Protein AF-A0A945EAZ8-F1 (afdb_monomer)

Solvent-accessible surface area (backbone atoms only — not comparable to full-atom values): 6320 Å² total; per-residue (Å²): 108,47,73,49,73,59,89,94,46,77,44,55,19,40,85,91,59,24,25,68,50,55,86,75,53,49,72,68,55,25,53,53,47,31,51,32,85,67,39,63,31,90,66,84,48,71,72,50,48,55,55,26,52,51,53,41,51,47,29,72,74,66,75,44,81,80,53,73,69,56,50,23,59,74,71,72,44,57,71,68,55,37,43,72,72,24,61,62,30,58,58,67,34,43,37,37,33,44,16,42,45,79,68,82,79,60,93,88,115

Nearest PDB structures (foldseek):
  2xsj-assembly1_F  TM=9.510E-01  e=6.134E-09  Desulfomicrobium norvegicum
  3or1-assembly1_F  TM=9.415E-01  e=7.460E-08  Megalodesulfovibrio gigas
  3or2-assembly1_F  TM=9.477E-01  e=1.131E-07  Megalodesulfovibrio gigas
  2v4j-assembly1_F  TM=9.530E-01  e=1.716E-07  Nitratidesulfovibrio vulgaris str. Hildenborough
  1ji8-assembly1_A  TM=8.981E-01  e=5.092E-06  Pyrobaculum aerophilum

Foldseek 3Di:
DDWDDDPNDIFDADPVQAGPDLVSDDLSQLCVLCVDPLNVNPDQ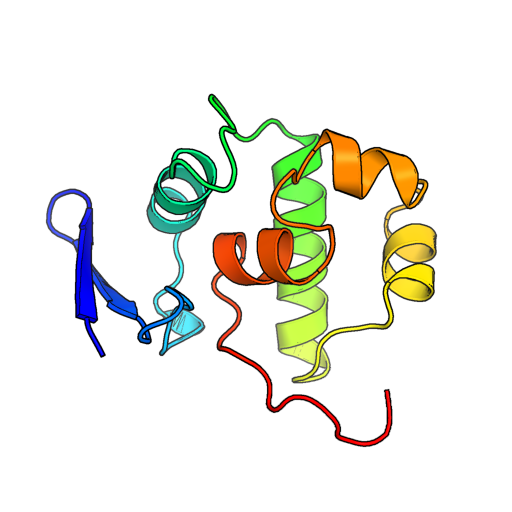DPLLVLLLVLQLVVCVVPVDGDDLVVSCVVSVHDLVVLCVNGVNHNPVRSCRSSRPHDDPDPPVD

Structure (mmCIF, N/CA/C/O backbone):
data_AF-A0A945EAZ8-F1
#
_entry.id   AF-A0A945EAZ8-F1
#
loop_
_atom_site.group_PDB
_atom_site.id
_atom_site.type_symbol
_atom_site.label_atom_id
_atom_site.label_alt_id
_atom_site.label_comp_id
_atom_site.label_asym_id
_atom_site.label_entity_id
_atom_site.label_seq_id
_atom_site.pdbx_PDB_ins_code
_atom_site.Cartn_x
_atom_site.Cartn_y
_atom_site.Cartn_z
_atom_site.occupancy
_atom_site.B_iso_or_equiv
_atom_site.auth_seq_id
_atom_site.auth_comp_id
_atom_site.auth_asym_id
_atom_site.auth_atom_id
_atom_site.pdbx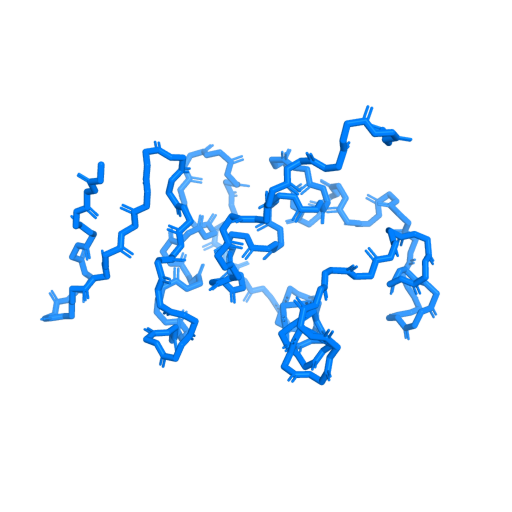_PDB_model_num
ATOM 1 N N . MET A 1 1 ? -1.263 -19.720 -4.132 1.00 79.94 1 MET A N 1
ATOM 2 C CA . MET A 1 1 ? -2.067 -18.717 -4.875 1.00 79.94 1 MET A CA 1
ATOM 3 C C . MET A 1 1 ? -3.527 -18.912 -4.537 1.00 79.94 1 MET A C 1
ATOM 5 O O . MET A 1 1 ? -3.985 -20.047 -4.486 1.00 79.94 1 MET A O 1
ATOM 9 N N . GLN A 1 2 ? -4.251 -17.820 -4.322 1.00 90.69 2 GLN A N 1
ATOM 10 C CA . GLN A 1 2 ? -5.647 -17.840 -3.887 1.00 90.69 2 GLN A CA 1
ATOM 11 C C . GLN A 1 2 ? -6.446 -16.752 -4.617 1.00 90.69 2 GLN A C 1
ATOM 13 O O . GLN A 1 2 ? -5.883 -15.761 -5.081 1.00 90.69 2 GLN A O 1
ATOM 18 N N . VAL A 1 3 ? -7.764 -16.926 -4.718 1.00 91.50 3 VAL A N 1
ATOM 19 C CA . VAL A 1 3 ? -8.664 -15.937 -5.327 1.00 91.50 3 VAL A CA 1
ATOM 20 C C . VAL A 1 3 ? -9.516 -15.307 -4.236 1.00 91.50 3 VAL A C 1
ATOM 22 O O . VAL A 1 3 ? -10.234 -16.006 -3.522 1.00 91.50 3 VAL A O 1
ATOM 25 N N . ILE A 1 4 ? -9.460 -13.983 -4.122 1.00 90.44 4 ILE A N 1
ATOM 26 C CA . ILE A 1 4 ? -10.353 -13.210 -3.259 1.00 90.44 4 ILE A CA 1
ATOM 27 C C . ILE A 1 4 ? -11.532 -12.733 -4.106 1.00 90.44 4 ILE A C 1
ATOM 29 O O . ILE A 1 4 ? -11.338 -12.079 -5.128 1.00 90.44 4 ILE A O 1
ATOM 33 N N . LYS A 1 5 ? -12.755 -13.048 -3.674 1.00 92.25 5 LYS A N 1
ATOM 34 C CA . LYS A 1 5 ? -13.985 -12.491 -4.249 1.00 92.25 5 LYS A CA 1
ATOM 35 C C . LYS A 1 5 ? -14.442 -11.279 -3.445 1.00 92.25 5 LYS A C 1
ATOM 37 O O . LYS A 1 5 ? -14.575 -11.375 -2.225 1.00 92.25 5 LYS A O 1
ATOM 42 N N . ILE A 1 6 ? -14.705 -10.170 -4.128 1.00 90.12 6 ILE A N 1
ATOM 43 C CA . ILE A 1 6 ? -15.289 -8.955 -3.545 1.00 90.12 6 ILE A CA 1
ATOM 44 C C . ILE A 1 6 ? -16.415 -8.532 -4.487 1.00 90.12 6 ILE A C 1
ATOM 46 O O . ILE A 1 6 ? -16.154 -8.164 -5.629 1.00 90.12 6 ILE A O 1
ATOM 50 N N . GLY A 1 7 ? -17.666 -8.681 -4.041 1.00 87.69 7 GLY A N 1
ATOM 51 C CA . GLY A 1 7 ? -18.821 -8.596 -4.940 1.00 87.69 7 GLY A CA 1
ATOM 52 C C . GLY A 1 7 ? -18.697 -9.601 -6.091 1.00 87.69 7 GLY A C 1
ATOM 53 O O . GLY A 1 7 ? -18.430 -10.785 -5.863 1.00 87.69 7 GLY A O 1
ATOM 54 N N . ASP A 1 8 ? -18.824 -9.110 -7.323 1.00 89.19 8 ASP A N 1
ATOM 55 C CA . ASP A 1 8 ? -18.682 -9.911 -8.546 1.00 89.19 8 ASP A CA 1
ATOM 56 C C . ASP A 1 8 ? -17.238 -10.017 -9.055 1.00 89.19 8 ASP A C 1
ATOM 58 O O . ASP A 1 8 ? -16.937 -10.822 -9.945 1.00 89.19 8 ASP A O 1
ATOM 62 N N . ARG A 1 9 ? -16.312 -9.251 -8.468 1.00 89.00 9 ARG A N 1
ATOM 63 C CA . ARG A 1 9 ? -14.912 -9.209 -8.893 1.00 89.00 9 ARG A CA 1
ATOM 64 C C . ARG A 1 9 ? -14.068 -10.280 -8.220 1.00 89.00 9 ARG A C 1
ATOM 66 O O . ARG A 1 9 ? -14.340 -10.728 -7.102 1.00 89.00 9 ARG A O 1
ATOM 73 N N . ARG A 1 10 ? -13.022 -10.705 -8.929 1.00 92.56 10 ARG A N 1
ATOM 74 C CA . ARG A 1 10 ? -12.087 -11.749 -8.500 1.00 92.56 10 ARG A CA 1
ATOM 75 C C . ARG A 1 10 ? -10.666 -11.215 -8.583 1.00 92.56 10 ARG A C 1
ATOM 77 O O . ARG A 1 10 ? -10.209 -10.856 -9.659 1.00 92.56 10 ARG A O 1
ATOM 84 N N . TYR A 1 11 ? -9.971 -11.227 -7.455 1.00 92.56 11 TYR A N 1
ATOM 85 C CA . TYR A 1 11 ? -8.590 -10.779 -7.337 1.00 92.56 11 TYR A CA 1
ATOM 86 C C . TYR A 1 11 ? -7.697 -11.987 -7.100 1.00 92.56 11 TYR A C 1
ATOM 88 O O . TYR A 1 11 ? -7.860 -12.707 -6.111 1.00 92.56 11 TYR A O 1
ATOM 96 N N . LEU A 1 12 ? -6.757 -12.217 -8.010 1.00 93.25 12 LEU A N 1
ATOM 97 C CA . LEU A 1 12 ? -5.747 -13.249 -7.844 1.00 93.25 12 LEU A CA 1
ATOM 98 C C . LEU A 1 12 ? -4.648 -12.718 -6.927 1.00 93.25 12 LEU A C 1
ATOM 100 O O . LEU A 1 12 ? -4.002 -11.717 -7.238 1.00 93.25 12 LEU A O 1
ATOM 104 N N . VAL A 1 13 ? -4.435 -13.385 -5.798 1.00 92.25 13 VAL A N 1
ATOM 105 C CA . VAL A 1 13 ? -3.420 -12.995 -4.821 1.00 92.25 13 VAL A CA 1
ATOM 106 C C . VAL A 1 13 ? -2.497 -14.169 -4.487 1.00 92.25 13 VAL A C 1
ATOM 108 O O . VAL A 1 13 ? -2.820 -15.342 -4.720 1.00 92.25 13 VAL A O 1
ATOM 111 N N . ASP A 1 14 ? -1.313 -13.867 -3.972 1.00 89.81 14 ASP A N 1
ATOM 112 C CA . ASP A 1 14 ? -0.399 -14.881 -3.447 1.00 89.81 14 ASP A CA 1
ATOM 113 C C . ASP A 1 14 ? -0.815 -15.392 -2.053 1.00 89.81 14 ASP A C 1
ATOM 115 O O . ASP A 1 14 ? -1.851 -15.007 -1.503 1.00 89.81 14 ASP A O 1
ATOM 119 N N . ASP A 1 15 ? -0.006 -16.287 -1.486 1.00 87.06 15 ASP A N 1
ATOM 120 C CA . ASP A 1 15 ? -0.273 -16.919 -0.187 1.00 87.06 15 ASP A CA 1
ATOM 121 C C . ASP A 1 15 ? -0.160 -15.936 0.990 1.00 87.06 15 ASP A C 1
ATOM 123 O O . ASP A 1 15 ? -0.710 -16.175 2.064 1.00 87.06 15 ASP A O 1
ATOM 127 N N . GLN A 1 16 ? 0.505 -14.797 0.786 1.00 83.19 16 GLN A N 1
ATOM 128 C CA . GLN A 1 16 ? 0.568 -13.708 1.759 1.00 83.19 16 GLN A CA 1
ATOM 129 C C . GLN A 1 16 ? -0.577 -12.701 1.577 1.00 83.19 16 GLN A C 1
ATOM 131 O O . GLN A 1 16 ? -0.845 -11.897 2.477 1.00 83.19 16 GLN A O 1
ATOM 136 N N . GLY A 1 17 ? -1.310 -12.782 0.467 1.00 86.00 17 GLY A N 1
ATOM 137 C CA . GLY A 1 17 ? -2.440 -11.931 0.126 1.00 86.00 17 GLY A CA 1
ATOM 138 C C . GLY A 1 17 ? -2.070 -10.668 -0.651 1.00 86.00 17 GLY A C 1
ATOM 139 O O . GLY A 1 17 ? -2.863 -9.728 -0.612 1.00 86.00 17 GLY A O 1
ATOM 140 N N . PHE A 1 18 ? -0.912 -10.619 -1.319 1.00 89.12 18 PHE A N 1
ATOM 141 C CA . PHE A 1 18 ? -0.587 -9.542 -2.263 1.00 89.12 18 PHE A CA 1
ATOM 142 C C . PHE A 1 18 ? -1.207 -9.810 -3.626 1.00 89.12 18 PHE A C 1
ATOM 144 O O . PHE A 1 18 ? -1.242 -10.947 -4.100 1.00 89.12 18 PHE A O 1
ATOM 151 N N . LEU A 1 19 ? -1.680 -8.744 -4.264 1.00 91.44 19 LEU A N 1
ATOM 152 C CA . LEU A 1 19 ? -2.271 -8.807 -5.590 1.00 91.44 19 LEU A CA 1
ATOM 153 C C . LEU A 1 19 ? -1.226 -9.224 -6.625 1.00 91.44 19 LEU A C 1
ATOM 155 O O . LEU A 1 19 ? -0.132 -8.670 -6.662 1.00 91.44 19 LEU A O 1
ATOM 159 N N . LYS A 1 20 ? -1.558 -10.204 -7.469 1.00 90.12 20 LYS A N 1
ATOM 160 C CA . LYS A 1 20 ? -0.656 -10.663 -8.534 1.00 90.12 20 LYS A CA 1
ATOM 161 C C . LYS A 1 20 ? -0.505 -9.634 -9.646 1.00 90.12 20 LYS A C 1
ATOM 163 O O . LYS A 1 20 ? 0.590 -9.451 -10.163 1.00 90.12 20 LYS A O 1
ATOM 168 N N . GLU A 1 21 ? -1.602 -8.981 -10.003 1.00 88.19 21 GLU A N 1
ATOM 169 C CA . GLU A 1 21 ? -1.664 -8.060 -11.130 1.00 88.19 21 GLU A CA 1
ATOM 170 C C . GLU A 1 21 ? -1.990 -6.658 -10.632 1.00 88.19 21 GLU A C 1
ATOM 172 O O . GLU A 1 21 ? -3.124 -6.369 -10.258 1.00 88.19 21 GLU A O 1
ATOM 177 N N . PHE A 1 22 ? -0.990 -5.775 -10.648 1.00 88.50 22 PHE A N 1
ATOM 178 C CA . PHE A 1 22 ? -1.127 -4.390 -10.190 1.00 88.50 22 PHE A CA 1
ATOM 179 C C . PHE A 1 22 ? -2.263 -3.630 -10.902 1.00 88.50 22 PHE A C 1
ATOM 181 O O . PHE A 1 22 ? -2.958 -2.824 -10.280 1.00 88.50 22 PHE A O 1
ATOM 188 N N . ALA A 1 23 ? -2.477 -3.917 -12.192 1.00 89.38 23 ALA A N 1
ATOM 189 C CA . ALA A 1 23 ? -3.518 -3.307 -13.020 1.00 89.38 23 ALA A CA 1
ATOM 190 C C . ALA A 1 23 ? -4.946 -3.718 -12.621 1.00 89.38 23 ALA A C 1
ATOM 192 O O . ALA A 1 23 ? -5.886 -2.979 -12.885 1.00 89.38 23 ALA A O 1
ATOM 193 N N . HIS A 1 24 ? -5.113 -4.864 -11.954 1.00 90.31 24 HIS A N 1
ATOM 194 C CA . HIS A 1 24 ? -6.407 -5.316 -11.437 1.00 90.31 24 HIS A CA 1
ATOM 195 C C . HIS A 1 24 ? -6.751 -4.701 -10.078 1.00 90.31 24 HIS A C 1
ATOM 197 O O . HIS A 1 24 ? -7.768 -5.057 -9.487 1.00 90.31 24 HIS A O 1
ATOM 203 N N . TRP A 1 25 ? -5.906 -3.819 -9.536 1.00 93.38 25 TRP A N 1
ATOM 204 C CA . TRP A 1 25 ? -6.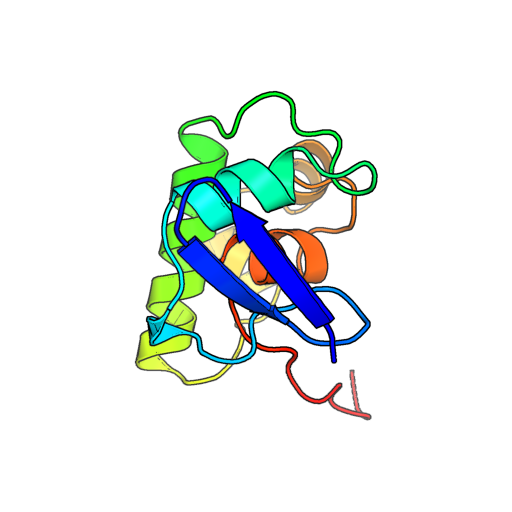197 -3.165 -8.269 1.00 93.38 25 TRP A CA 1
ATOM 205 C C . TRP A 1 25 ? -7.323 -2.150 -8.412 1.00 93.38 25 TRP A C 1
ATOM 207 O O . TRP A 1 25 ? -7.353 -1.351 -9.345 1.00 93.38 25 TRP A O 1
ATOM 217 N N . GLU A 1 26 ? -8.198 -2.121 -7.412 1.00 92.38 26 GLU A N 1
ATOM 218 C CA . GLU A 1 26 ? -9.298 -1.172 -7.320 1.00 92.38 26 GLU A CA 1
ATOM 219 C C . GLU A 1 26 ? -9.535 -0.783 -5.859 1.00 92.38 26 GLU A C 1
ATOM 221 O O . GLU A 1 26 ? -9.124 -1.485 -4.929 1.00 92.38 26 GLU A O 1
ATOM 226 N N . LYS A 1 27 ? -10.267 0.314 -5.639 1.00 91.25 27 LYS A N 1
ATOM 227 C CA . LYS A 1 27 ? -10.560 0.822 -4.289 1.00 91.25 27 LYS A CA 1
ATOM 228 C C . LYS A 1 27 ? -11.260 -0.216 -3.402 1.00 91.25 27 LYS A C 1
ATOM 230 O O . LYS A 1 27 ? -10.992 -0.280 -2.205 1.00 91.25 27 LYS A O 1
ATOM 235 N N . GLU A 1 28 ? -12.109 -1.064 -3.978 1.00 91.31 28 GLU A N 1
ATOM 236 C CA . GLU A 1 28 ? -12.799 -2.148 -3.261 1.00 91.31 28 GLU A CA 1
ATOM 237 C C . GLU A 1 28 ? -11.819 -3.172 -2.675 1.00 91.31 28 GLU A C 1
ATOM 239 O O . GLU A 1 28 ? -11.985 -3.611 -1.534 1.00 91.31 28 GLU A O 1
ATOM 244 N N . PHE A 1 29 ? -10.757 -3.501 -3.418 1.00 91.75 29 PHE A N 1
ATOM 245 C CA . PHE A 1 29 ? -9.687 -4.368 -2.937 1.00 91.75 29 PHE A CA 1
ATOM 246 C C . PHE A 1 29 ? -8.944 -3.736 -1.762 1.00 91.75 29 PHE A C 1
ATOM 248 O O . PHE A 1 29 ? -8.743 -4.397 -0.742 1.00 91.75 29 PHE A O 1
ATOM 255 N N . ALA A 1 30 ? -8.596 -2.450 -1.863 1.00 91.94 30 ALA A N 1
ATOM 256 C CA . ALA A 1 30 ? -7.950 -1.723 -0.772 1.00 91.94 30 ALA A CA 1
ATOM 257 C C . ALA A 1 30 ? -8.811 -1.735 0.501 1.00 91.94 30 ALA A C 1
ATOM 259 O O . ALA A 1 30 ? -8.326 -2.097 1.575 1.00 91.94 30 ALA A O 1
ATOM 260 N N . VAL A 1 31 ? -10.107 -1.429 0.379 1.00 91.25 31 VAL A N 1
ATOM 261 C CA . VAL A 1 31 ? -11.054 -1.460 1.506 1.00 91.25 31 VAL A CA 1
ATOM 262 C C . VAL A 1 31 ? -11.153 -2.863 2.109 1.00 91.25 31 VAL A C 1
ATOM 264 O O . VAL A 1 31 ? -11.125 -3.011 3.333 1.00 91.25 31 VAL A O 1
ATOM 267 N N . HIS A 1 32 ? -11.228 -3.907 1.280 1.00 90.50 32 HIS A N 1
ATOM 268 C CA . HIS A 1 32 ? -11.250 -5.289 1.758 1.00 90.50 32 HIS A CA 1
ATOM 269 C C . HIS A 1 32 ? -9.963 -5.656 2.509 1.00 90.50 32 HIS A C 1
ATOM 271 O O . HIS A 1 32 ? -10.033 -6.237 3.593 1.00 90.50 32 HIS A O 1
ATOM 277 N N . CYS A 1 33 ? -8.795 -5.296 1.973 1.00 88.50 33 CYS A N 1
ATOM 278 C CA . CYS A 1 33 ? -7.500 -5.535 2.607 1.00 88.50 33 CYS A CA 1
ATOM 279 C C . CYS A 1 33 ? -7.346 -4.771 3.928 1.00 88.50 33 CYS A C 1
ATOM 281 O O . CYS A 1 33 ? -6.906 -5.370 4.909 1.00 88.50 33 CYS A O 1
ATOM 283 N N . GLY A 1 34 ? -7.770 -3.505 3.992 1.00 85.44 34 GLY A N 1
ATOM 284 C CA . GLY A 1 34 ? -7.762 -2.711 5.226 1.00 85.44 34 GLY A CA 1
ATOM 285 C C . GLY A 1 34 ? -8.649 -3.310 6.323 1.00 85.44 34 GLY A C 1
ATOM 286 O O . GLY A 1 34 ? -8.263 -3.350 7.491 1.00 85.44 34 GLY A O 1
ATOM 287 N N . ARG A 1 35 ? -9.798 -3.883 5.945 1.00 85.06 35 ARG A N 1
ATOM 288 C CA . ARG A 1 35 ? -10.710 -4.557 6.883 1.00 85.06 35 ARG A CA 1
ATOM 289 C C . ARG A 1 35 ? -10.227 -5.931 7.350 1.00 85.06 35 ARG A C 1
ATOM 291 O O . ARG A 1 35 ? -10.783 -6.464 8.311 1.00 85.06 35 ARG A O 1
ATOM 298 N N . LYS A 1 36 ? -9.223 -6.541 6.705 1.00 80.94 36 LYS A N 1
ATOM 299 C CA . LYS A 1 36 ? -8.714 -7.850 7.142 1.00 80.94 36 LYS A CA 1
ATOM 300 C C . LYS A 1 36 ? -8.123 -7.767 8.549 1.00 80.94 36 LYS A C 1
ATOM 302 O O . LYS A 1 36 ? -7.545 -6.761 8.954 1.00 80.94 36 LYS A O 1
ATOM 307 N N . ALA A 1 37 ? -8.202 -8.888 9.267 1.00 59.69 37 ALA A N 1
ATOM 308 C CA . ALA A 1 37 ? -7.836 -9.003 10.680 1.00 59.69 37 ALA A CA 1
ATOM 309 C C . ALA A 1 37 ? -6.406 -8.547 11.029 1.00 59.69 37 ALA A C 1
ATOM 311 O O . ALA A 1 37 ? -6.155 -8.201 12.177 1.00 59.69 37 ALA A O 1
ATOM 312 N N . LYS A 1 38 ? -5.478 -8.532 10.063 1.00 67.25 38 LYS A N 1
ATOM 313 C CA . LYS A 1 38 ? -4.101 -8.060 10.273 1.00 67.25 38 LYS A CA 1
ATOM 314 C C . LYS A 1 38 ? -3.974 -6.533 10.275 1.00 67.25 38 LYS A C 1
ATOM 316 O O . LYS A 1 38 ? -3.144 -6.001 10.999 1.00 67.25 38 LYS A O 1
ATOM 321 N N . GLN A 1 39 ? -4.805 -5.845 9.496 1.00 70.44 39 GLN A N 1
ATOM 322 C CA . GLN A 1 39 ? -4.818 -4.385 9.404 1.00 70.44 39 GLN A CA 1
ATOM 323 C C . GLN A 1 39 ? -5.767 -3.775 10.433 1.00 70.44 39 GLN A C 1
ATOM 325 O O . GLN A 1 39 ? -5.442 -2.765 11.039 1.00 70.44 39 GLN A O 1
ATOM 330 N N . ARG A 1 40 ? -6.923 -4.410 10.686 1.00 77.25 40 ARG A N 1
ATOM 331 C CA . ARG A 1 40 ? -7.949 -3.918 11.632 1.00 77.25 40 ARG A CA 1
ATOM 332 C C . ARG A 1 40 ? -8.364 -2.463 11.357 1.00 77.25 40 ARG A C 1
ATOM 334 O O . ARG A 1 40 ? -8.806 -1.767 12.268 1.00 77.2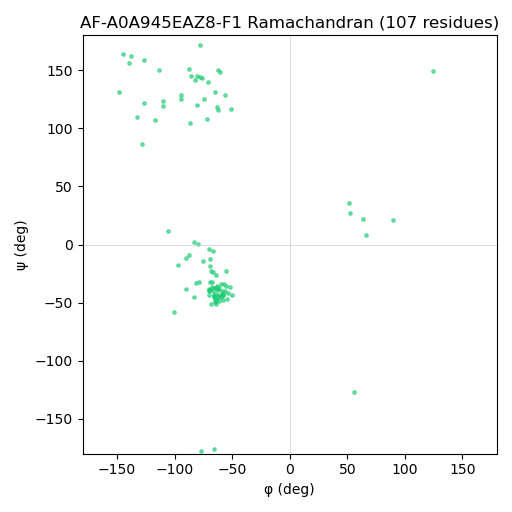5 40 ARG A O 1
ATOM 341 N N . ILE A 1 41 ? -8.248 -2.015 10.107 1.00 82.38 41 ILE A N 1
ATOM 342 C CA . ILE A 1 41 ? -8.641 -0.674 9.691 1.00 82.38 41 ILE A CA 1
ATOM 343 C C . ILE A 1 41 ? -10.125 -0.734 9.337 1.00 82.38 41 ILE A C 1
ATOM 345 O O . ILE A 1 41 ? -10.517 -1.259 8.292 1.00 82.38 41 ILE A O 1
ATOM 349 N N . SER A 1 42 ? -10.971 -0.209 10.223 1.00 80.44 42 SER A N 1
ATOM 350 C CA . SER A 1 42 ? -12.426 -0.182 10.019 1.00 80.44 42 SER A CA 1
ATOM 351 C C . SER A 1 42 ? -12.807 0.579 8.744 1.00 80.44 42 SER A C 1
ATOM 353 O O . SER A 1 42 ? -13.686 0.151 7.988 1.00 80.44 42 SER A O 1
ATOM 355 N N . GLN A 1 43 ? -12.113 1.693 8.492 1.00 86.06 43 GLN A N 1
ATOM 356 C CA . GLN A 1 43 ? -12.318 2.562 7.341 1.00 86.06 43 GLN A CA 1
ATOM 357 C C . GLN A 1 43 ? -11.000 3.214 6.915 1.00 86.06 43 GLN A C 1
ATOM 359 O O . GLN A 1 43 ? -10.294 3.791 7.740 1.00 86.06 43 GLN A O 1
ATOM 364 N N . LEU A 1 44 ? -10.695 3.144 5.617 1.00 88.94 44 LEU A N 1
ATOM 365 C CA . LEU A 1 44 ? -9.602 3.902 5.013 1.00 88.94 44 LEU A CA 1
ATOM 366 C C . LEU A 1 44 ? -10.014 5.377 4.952 1.00 88.94 44 LEU A C 1
ATOM 368 O O . LEU A 1 44 ? -10.911 5.742 4.191 1.00 88.94 44 LEU A O 1
ATOM 372 N N . THR A 1 45 ? -9.398 6.194 5.802 1.00 92.06 45 THR A N 1
ATOM 373 C CA . THR A 1 45 ? -9.559 7.658 5.802 1.00 92.06 45 THR A CA 1
ATOM 374 C C . THR A 1 45 ? -8.736 8.303 4.688 1.00 92.06 45 THR A C 1
ATOM 376 O O . THR A 1 45 ? -7.892 7.638 4.089 1.00 92.06 45 THR A O 1
ATOM 379 N N . ASP A 1 46 ? -8.919 9.602 4.454 1.00 91.75 46 ASP A N 1
ATOM 380 C CA . ASP A 1 46 ? -8.187 10.356 3.422 1.00 91.75 46 ASP A CA 1
ATOM 381 C C . ASP A 1 46 ? -6.668 10.199 3.556 1.00 91.75 46 ASP A C 1
ATOM 383 O O . ASP A 1 46 ? -5.993 9.878 2.589 1.00 91.75 46 ASP A O 1
ATOM 387 N N . LYS A 1 47 ? -6.143 10.232 4.789 1.00 90.38 47 LYS A N 1
ATOM 388 C CA . LYS A 1 47 ? -4.714 9.982 5.048 1.00 90.38 47 LYS A CA 1
ATOM 389 C C . LYS A 1 47 ? -4.245 8.600 4.598 1.00 90.38 47 LYS A C 1
ATOM 391 O O . LYS A 1 47 ? -3.090 8.442 4.223 1.00 90.38 47 LYS A O 1
ATOM 396 N N . HIS A 1 48 ? -5.101 7.581 4.687 1.00 91.12 48 HIS A N 1
ATOM 397 C CA . HIS A 1 48 ? -4.743 6.261 4.175 1.00 91.12 48 HIS A CA 1
ATOM 398 C C . HIS A 1 48 ? -4.693 6.293 2.652 1.00 91.12 48 HIS A C 1
ATOM 400 O O . HIS A 1 48 ? -3.754 5.747 2.084 1.00 91.12 48 HIS A O 1
ATOM 406 N N . TRP A 1 49 ? -5.673 6.934 2.009 1.00 92.81 49 TRP A N 1
ATOM 407 C CA . TRP A 1 49 ? -5.723 7.069 0.555 1.00 92.81 49 TRP A CA 1
ATOM 408 C C . TRP A 1 49 ? -4.534 7.847 0.009 1.00 92.81 49 TRP A C 1
ATOM 410 O O . TRP A 1 49 ? -3.896 7.343 -0.905 1.00 92.81 49 TRP A O 1
ATOM 420 N N . ASP A 1 50 ? -4.153 8.962 0.632 1.00 92.75 50 ASP A N 1
ATOM 421 C CA . ASP A 1 50 ? -2.965 9.730 0.243 1.00 92.75 50 ASP A CA 1
ATOM 422 C C . ASP A 1 50 ? -1.712 8.841 0.229 1.00 92.75 50 ASP A C 1
ATOM 424 O O . ASP A 1 50 ? -0.950 8.826 -0.736 1.00 92.75 50 ASP A O 1
ATOM 428 N N . LEU A 1 51 ? -1.514 8.039 1.283 1.00 91.31 51 LEU A N 1
ATOM 429 C CA . LEU A 1 51 ? -0.368 7.132 1.393 1.00 91.31 51 LEU A CA 1
ATOM 430 C C . LEU A 1 51 ? -0.452 5.957 0.408 1.00 91.31 51 LEU A C 1
ATOM 432 O O . LEU A 1 51 ? 0.560 5.551 -0.163 1.00 91.31 51 LEU A O 1
ATOM 436 N N . ILE A 1 52 ? -1.643 5.401 0.196 1.00 92.38 52 ILE A N 1
ATOM 437 C CA . ILE A 1 52 ? -1.867 4.319 -0.767 1.00 92.38 52 ILE A CA 1
ATOM 438 C C . ILE A 1 52 ? -1.576 4.811 -2.186 1.00 92.38 52 ILE A C 1
ATOM 440 O O . ILE A 1 52 ? -0.803 4.177 -2.903 1.00 92.38 52 ILE A O 1
ATOM 444 N N . ASP A 1 53 ? -2.165 5.936 -2.579 1.00 92.94 53 ASP A N 1
ATOM 445 C CA . ASP A 1 53 ? -2.053 6.490 -3.924 1.00 92.94 53 ASP A CA 1
ATOM 446 C C . ASP A 1 53 ? -0.635 7.007 -4.190 1.00 92.94 53 ASP A C 1
ATOM 448 O O . ASP A 1 53 ? -0.086 6.731 -5.257 1.00 92.94 53 ASP A O 1
ATOM 452 N N . GLY A 1 54 ? 0.011 7.636 -3.202 1.00 91.81 54 GLY A N 1
ATOM 453 C CA . GLY A 1 54 ? 1.416 8.041 -3.296 1.00 91.81 54 GLY A CA 1
ATOM 454 C C . GLY A 1 54 ? 2.353 6.851 -3.523 1.00 91.81 54 GLY A C 1
ATOM 455 O O . GLY A 1 54 ? 3.197 6.875 -4.420 1.00 91.81 54 GLY A O 1
ATOM 456 N N . LEU A 1 55 ? 2.165 5.754 -2.780 1.00 90.62 55 LEU A N 1
ATOM 457 C CA . LEU A 1 55 ? 2.983 4.553 -2.966 1.00 90.62 55 LEU A CA 1
ATOM 458 C C . LEU A 1 55 ? 2.721 3.882 -4.325 1.00 90.62 55 LEU A C 1
ATOM 460 O O . LEU A 1 55 ? 3.651 3.372 -4.952 1.00 90.62 55 LEU A O 1
ATOM 464 N N . ARG A 1 56 ? 1.466 3.892 -4.796 1.00 92.38 56 ARG A N 1
ATOM 465 C CA . ARG A 1 56 ? 1.093 3.374 -6.123 1.00 92.38 56 ARG A CA 1
ATOM 466 C C . ARG A 1 56 ? 1.711 4.196 -7.248 1.00 92.38 56 ARG A C 1
ATOM 468 O O . ARG A 1 56 ? 2.209 3.596 -8.196 1.00 92.38 56 ARG A O 1
ATOM 475 N N . ALA A 1 57 ? 1.690 5.522 -7.143 1.00 92.25 57 ALA A N 1
ATOM 476 C CA . ALA A 1 57 ? 2.303 6.417 -8.120 1.00 92.25 57 ALA A CA 1
ATOM 477 C C . ALA A 1 57 ? 3.814 6.171 -8.208 1.00 92.25 57 ALA A C 1
ATOM 479 O O . ALA A 1 57 ? 4.331 5.902 -9.291 1.00 92.25 57 ALA A O 1
ATOM 480 N N . TYR A 1 58 ? 4.494 6.112 -7.059 1.00 91.19 58 TYR A N 1
ATOM 481 C CA . TYR A 1 58 ? 5.923 5.806 -7.013 1.00 91.19 58 TYR A CA 1
ATOM 482 C C . TYR A 1 58 ? 6.247 4.447 -7.652 1.00 91.19 58 TYR A C 1
ATOM 484 O O . TYR A 1 58 ? 7.210 4.316 -8.411 1.00 91.19 58 TYR A O 1
ATOM 492 N N . PHE A 1 59 ? 5.445 3.417 -7.360 1.00 90.44 59 PHE A N 1
ATOM 493 C CA . PHE A 1 59 ? 5.641 2.086 -7.934 1.00 90.44 59 PHE A CA 1
ATOM 494 C C . PHE A 1 59 ? 5.394 2.062 -9.447 1.00 90.44 59 PHE A C 1
ATOM 496 O O . PHE A 1 59 ? 6.114 1.374 -10.167 1.00 90.44 59 PHE A O 1
ATOM 503 N N . LEU A 1 60 ? 4.409 2.818 -9.936 1.00 90.62 60 LEU A N 1
ATOM 504 C CA . LEU A 1 60 ? 4.111 2.925 -11.364 1.00 90.62 60 LEU A CA 1
ATOM 505 C C . LEU A 1 60 ? 5.276 3.552 -12.146 1.00 90.62 60 LEU A C 1
ATOM 507 O O . LEU A 1 60 ? 5.550 3.125 -13.265 1.00 90.62 60 LEU A O 1
ATOM 511 N N . GLU A 1 61 ? 5.968 4.526 -11.555 1.00 90.19 61 GLU A N 1
ATOM 512 C CA . GLU A 1 61 ? 7.091 5.225 -12.192 1.00 90.19 61 GLU A CA 1
ATOM 513 C C . GLU A 1 61 ? 8.419 4.468 -12.073 1.00 90.19 61 GLU A C 1
ATOM 515 O O . GLU A 1 61 ? 9.170 4.356 -13.042 1.00 90.19 61 GLU A O 1
ATOM 520 N N . SER A 1 62 ? 8.729 3.944 -10.886 1.00 87.69 62 SER A N 1
ATOM 521 C CA . SER A 1 62 ? 10.041 3.349 -10.588 1.00 87.69 62 SER A CA 1
ATOM 522 C C . SER A 1 62 ? 10.083 1.824 -10.727 1.00 87.69 62 SER A C 1
ATOM 524 O O . SER A 1 62 ? 11.167 1.234 -10.772 1.00 87.69 62 SER A O 1
ATOM 526 N N . GLY A 1 63 ? 8.920 1.163 -10.737 1.00 86.88 63 GLY A N 1
ATOM 527 C CA . GLY A 1 63 ? 8.793 -0.296 -10.690 1.00 86.88 63 GLY A CA 1
ATOM 528 C C . GLY A 1 63 ? 9.268 -0.931 -9.378 1.00 86.88 63 GLY A C 1
ATOM 529 O O . GLY A 1 63 ? 9.389 -2.154 -9.306 1.00 86.88 63 GLY A O 1
ATOM 530 N N . ARG A 1 64 ? 9.586 -0.129 -8.352 1.00 85.94 64 ARG A N 1
ATOM 531 C CA . ARG A 1 64 ? 10.107 -0.582 -7.054 1.00 85.94 64 ARG A CA 1
ATOM 532 C C . ARG A 1 64 ? 9.439 0.185 -5.922 1.00 85.94 64 ARG A C 1
ATOM 534 O O . ARG A 1 64 ? 8.838 1.234 -6.122 1.00 85.94 64 ARG A O 1
ATOM 541 N N . LEU A 1 65 ? 9.531 -0.348 -4.709 1.00 85.12 65 LEU A N 1
ATOM 542 C CA . LEU A 1 65 ? 9.117 0.400 -3.526 1.00 85.12 65 LEU A CA 1
ATOM 543 C C . LEU A 1 65 ? 10.212 1.416 -3.147 1.00 85.12 65 LEU A C 1
ATOM 545 O O . LEU A 1 65 ? 11.396 1.095 -3.277 1.00 85.12 65 LEU A O 1
ATOM 549 N N . PRO A 1 66 ? 9.847 2.613 -2.649 1.00 86.69 66 PRO A N 1
ATOM 550 C CA . PRO A 1 66 ? 10.815 3.577 -2.126 1.00 86.69 66 PRO A CA 1
ATOM 551 C C . PRO A 1 66 ? 11.503 3.021 -0.866 1.00 86.69 66 PRO A C 1
ATOM 553 O O . PRO A 1 66 ? 11.218 1.908 -0.423 1.00 86.69 66 PRO A O 1
ATOM 556 N N . LEU A 1 67 ? 12.356 3.804 -0.204 1.00 86.81 67 LEU A N 1
ATOM 557 C CA . LEU A 1 67 ? 12.729 3.549 1.196 1.00 86.81 67 LEU A CA 1
ATOM 558 C C . LEU A 1 67 ? 11.703 4.185 2.143 1.00 86.81 67 LEU A C 1
ATOM 560 O O . LEU A 1 67 ? 11.257 5.302 1.885 1.00 86.81 67 LEU A O 1
ATOM 564 N N . VAL A 1 68 ? 11.415 3.551 3.290 1.00 84.69 68 VAL A N 1
ATOM 565 C CA . VAL A 1 68 ? 10.432 4.057 4.281 1.00 84.69 68 VAL A CA 1
ATOM 566 C C . VAL A 1 68 ? 10.678 5.522 4.625 1.00 84.69 68 VAL A C 1
ATOM 568 O O . VAL A 1 68 ? 9.743 6.314 4.682 1.00 84.69 68 VAL A O 1
ATOM 571 N N . ARG A 1 69 ? 11.947 5.892 4.833 1.00 85.38 69 ARG A N 1
ATOM 572 C CA . ARG A 1 69 ? 12.339 7.262 5.188 1.00 85.38 69 ARG A CA 1
ATOM 573 C C . ARG A 1 69 ? 12.076 8.252 4.055 1.00 85.38 69 ARG A C 1
ATOM 575 O O . ARG A 1 69 ? 11.623 9.355 4.332 1.00 85.38 69 ARG A O 1
ATOM 582 N N . HIS A 1 70 ? 12.340 7.851 2.810 1.00 88.38 70 HIS A N 1
ATOM 583 C CA . HIS A 1 70 ? 12.082 8.680 1.635 1.00 88.38 70 HIS A CA 1
ATOM 584 C C . HIS A 1 70 ? 10.581 8.912 1.473 1.00 88.38 70 HIS A C 1
ATOM 586 O O . HIS A 1 70 ? 10.141 10.053 1.430 1.00 88.38 70 HIS A O 1
ATOM 592 N N . PHE A 1 71 ? 9.796 7.836 1.528 1.00 89.19 71 PHE A N 1
ATOM 593 C CA . PHE A 1 71 ? 8.340 7.906 1.451 1.00 89.19 71 PHE A CA 1
ATOM 594 C C . PHE A 1 71 ? 7.730 8.764 2.570 1.00 89.19 71 PHE A C 1
ATOM 596 O O . PHE A 1 71 ? 6.880 9.609 2.316 1.00 89.19 71 PHE A O 1
ATOM 603 N N . CYS A 1 72 ? 8.209 8.612 3.810 1.00 89.25 72 CYS A N 1
ATOM 604 C CA . CYS A 1 72 ? 7.806 9.472 4.927 1.00 89.25 72 CYS A CA 1
ATOM 605 C C . CYS A 1 72 ? 8.096 10.956 4.656 1.00 89.25 72 CYS A C 1
ATOM 607 O O . CYS A 1 72 ? 7.262 11.807 4.955 1.00 89.25 72 CYS A O 1
ATOM 609 N N . SER A 1 73 ? 9.272 11.266 4.101 1.00 90.19 73 SER A N 1
ATOM 610 C CA . SER A 1 73 ? 9.672 12.636 3.768 1.00 90.19 73 SER A CA 1
ATOM 611 C C . SER A 1 73 ? 8.802 13.231 2.662 1.00 90.19 73 SER A C 1
ATOM 613 O O . SER A 1 73 ? 8.372 14.374 2.776 1.00 90.19 73 SER A O 1
ATOM 615 N N . GLU A 1 74 ? 8.535 12.453 1.616 1.00 89.38 74 GLU A N 1
ATOM 616 C CA . GLU A 1 74 ? 7.734 12.854 0.457 1.00 89.38 74 GLU A CA 1
ATOM 617 C C . GLU A 1 74 ? 6.276 13.115 0.845 1.00 89.38 74 GLU A C 1
ATOM 619 O O . GLU A 1 74 ? 5.724 14.169 0.542 1.00 89.38 74 GLU A O 1
ATOM 624 N N . MET A 1 75 ? 5.694 12.214 1.638 1.00 89.25 75 MET A N 1
ATOM 625 C CA . MET A 1 75 ? 4.330 12.344 2.154 1.00 89.25 75 MET A CA 1
ATOM 626 C C . MET A 1 75 ? 4.227 13.293 3.361 1.00 89.25 75 MET A C 1
ATOM 628 O O . MET A 1 75 ? 3.145 13.460 3.919 1.00 89.25 75 MET A O 1
ATOM 632 N N . GLN A 1 76 ? 5.343 13.885 3.805 1.00 91.00 76 GLN A N 1
ATOM 633 C CA . GLN A 1 76 ? 5.435 14.749 4.989 1.00 91.00 76 GLN A CA 1
ATOM 634 C C . GLN A 1 76 ? 4.833 14.128 6.267 1.00 91.00 76 GLN A C 1
ATOM 636 O O . GLN A 1 76 ? 4.275 14.814 7.128 1.00 91.00 76 GLN A O 1
ATOM 641 N N . VAL A 1 77 ? 4.978 12.811 6.427 1.00 89.69 77 VAL A N 1
ATOM 642 C CA . VAL A 1 77 ? 4.499 12.058 7.593 1.00 89.69 77 VAL A CA 1
ATOM 643 C C . VAL A 1 77 ? 5.659 11.494 8.401 1.00 89.69 77 VAL A C 1
ATOM 645 O O . VAL A 1 77 ? 6.717 11.145 7.885 1.00 89.69 77 VAL A O 1
ATOM 648 N N . LYS A 1 78 ? 5.466 11.353 9.713 1.00 89.06 78 LYS A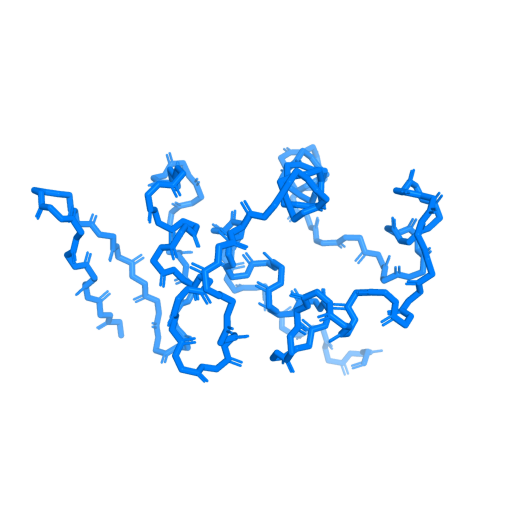 N 1
ATOM 649 C CA . LYS A 1 78 ? 6.439 10.659 10.566 1.00 89.06 78 LYS A CA 1
ATOM 650 C C . LYS A 1 78 ? 6.242 9.152 10.445 1.00 89.06 78 LYS A C 1
ATOM 652 O O . LYS A 1 78 ? 5.109 8.683 10.434 1.00 89.06 78 LYS A O 1
ATOM 657 N N . GLN A 1 79 ? 7.329 8.385 10.505 1.00 86.19 79 GLN A N 1
ATOM 658 C CA . GLN A 1 79 ? 7.280 6.917 10.464 1.00 86.19 79 GLN A CA 1
ATOM 659 C C . GLN A 1 79 ? 6.314 6.322 11.504 1.00 86.19 79 GLN A C 1
ATOM 661 O O . GLN A 1 79 ? 5.603 5.369 11.207 1.00 86.19 79 GLN A O 1
ATOM 666 N N . ARG A 1 80 ? 6.228 6.915 12.703 1.00 87.25 80 ARG A N 1
ATOM 667 C CA . ARG A 1 80 ? 5.268 6.512 13.744 1.00 87.25 80 ARG A CA 1
ATOM 668 C C . ARG A 1 80 ? 3.812 6.551 13.259 1.00 87.25 80 ARG A C 1
ATOM 670 O O . ARG A 1 80 ? 3.062 5.634 13.561 1.00 87.25 80 ARG A O 1
ATOM 677 N N . VAL A 1 81 ? 3.441 7.564 12.473 1.00 87.81 81 VAL A N 1
ATOM 678 C CA . VAL A 1 81 ? 2.083 7.710 11.923 1.00 87.81 81 VAL A CA 1
ATOM 679 C C . VAL A 1 81 ? 1.756 6.544 10.994 1.00 87.81 81 VAL A C 1
ATOM 681 O O . VAL A 1 81 ? 0.637 6.052 11.006 1.00 87.81 81 VAL A O 1
ATOM 684 N N . LEU A 1 82 ? 2.736 6.037 10.241 1.00 86.81 82 LEU A N 1
ATOM 685 C CA . LEU A 1 82 ? 2.518 4.868 9.390 1.00 86.81 82 LEU A CA 1
ATOM 686 C C . LEU A 1 82 ? 2.174 3.614 10.204 1.00 86.81 82 LEU A C 1
ATOM 688 O O . LEU A 1 82 ? 1.312 2.858 9.784 1.00 86.81 82 LEU A O 1
ATOM 692 N N . TYR A 1 83 ? 2.798 3.402 11.368 1.00 85.00 83 TYR A N 1
ATOM 693 C CA . TYR A 1 83 ? 2.441 2.284 12.257 1.00 85.00 83 TYR A CA 1
ATOM 694 C C . TYR A 1 83 ? 1.064 2.464 12.907 1.00 85.00 83 TYR A C 1
ATOM 696 O O . TYR A 1 83 ? 0.377 1.479 13.162 1.00 85.00 83 TYR A O 1
ATOM 704 N N . GLU A 1 84 ? 0.665 3.708 13.180 1.00 87.25 84 GLU A N 1
ATOM 705 C CA . GLU A 1 84 ? -0.658 4.028 13.728 1.00 87.25 84 GLU A CA 1
ATOM 706 C C . GLU A 1 84 ? -1.767 3.803 12.689 1.00 87.25 84 GLU A C 1
ATOM 708 O O . GLU A 1 84 ? -2.833 3.296 13.032 1.00 87.25 84 GLU A O 1
ATOM 713 N N . LEU A 1 85 ? -1.508 4.140 11.421 1.00 87.31 85 LEU A N 1
ATOM 714 C CA . LEU A 1 85 ? -2.451 3.955 10.313 1.00 87.31 85 LEU A CA 1
ATOM 715 C C . LEU A 1 85 ? -2.452 2.518 9.764 1.00 87.31 85 LEU A C 1
ATOM 717 O O . LEU A 1 85 ? -3.495 2.025 9.348 1.00 87.31 85 LEU A O 1
ATOM 721 N N . PHE A 1 86 ? -1.307 1.829 9.778 1.00 86.75 86 PHE A N 1
ATOM 722 C CA . PHE A 1 86 ? -1.132 0.493 9.196 1.00 86.75 86 PHE A CA 1
ATOM 723 C C . PHE A 1 86 ? -0.505 -0.484 10.209 1.00 86.75 86 PHE A C 1
ATOM 725 O O . PHE A 1 86 ? 0.715 -0.691 10.210 1.00 86.75 86 PHE A O 1
ATOM 732 N N . PRO A 1 87 ? -1.324 -1.135 11.059 1.00 81.06 87 PRO A N 1
ATOM 733 C CA . PRO A 1 87 ? -0.852 -1.971 12.169 1.00 81.06 87 PRO A CA 1
ATOM 734 C C . PRO A 1 87 ? -0.056 -3.224 11.771 1.00 81.06 87 PRO A C 1
ATOM 736 O O . PRO A 1 87 ? 0.771 -3.688 12.550 1.00 81.06 87 PRO A O 1
ATOM 739 N N . GLU A 1 88 ? -0.262 -3.777 10.566 1.00 76.94 88 GLU A N 1
ATOM 740 C CA . GLU A 1 88 ? 0.534 -4.917 10.051 1.00 76.94 88 GLU A CA 1
ATOM 741 C C . GLU A 1 88 ? 1.988 -4.508 9.740 1.00 76.94 88 GLU A C 1
ATOM 743 O O . GLU A 1 88 ? 2.845 -5.361 9.516 1.00 76.94 88 GLU A O 1
ATOM 748 N N . GLY A 1 89 ? 2.268 -3.204 9.719 1.00 73.62 89 GLY A N 1
ATOM 749 C CA . GLY A 1 89 ? 3.574 -2.628 9.448 1.00 73.62 89 GLY A CA 1
ATOM 750 C C . GLY A 1 89 ? 3.531 -1.634 8.282 1.00 73.62 89 GLY A C 1
ATOM 751 O O . GLY A 1 89 ? 2.769 -1.814 7.327 1.00 73.62 89 GLY A O 1
ATOM 752 N N . PRO A 1 90 ? 4.395 -0.607 8.313 1.00 69.56 90 PRO A N 1
ATOM 753 C CA . PRO A 1 90 ? 4.318 0.556 7.433 1.00 69.56 90 PRO A CA 1
ATOM 754 C C . PRO A 1 90 ? 4.585 0.230 5.964 1.00 69.56 90 PRO A C 1
ATOM 756 O O . PRO A 1 90 ? 4.153 0.975 5.101 1.00 69.56 90 PRO A O 1
ATOM 759 N N . TYR A 1 91 ? 5.301 -0.856 5.66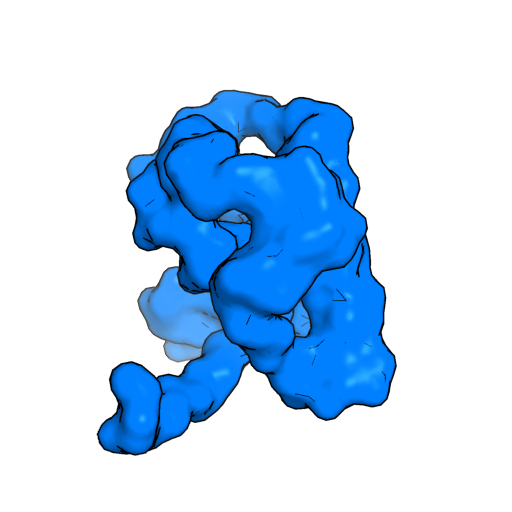0 1.00 72.81 91 TYR A N 1
ATOM 760 C CA . TYR A 1 91 ? 5.661 -1.198 4.280 1.00 72.81 91 TYR A CA 1
ATOM 761 C C . TYR A 1 91 ? 4.773 -2.270 3.687 1.00 72.81 91 TYR A C 1
ATOM 763 O O . TYR A 1 91 ? 4.088 -2.034 2.696 1.00 72.81 91 TYR A O 1
ATOM 771 N N . PHE A 1 92 ? 4.724 -3.436 4.328 1.00 79.50 92 PHE A N 1
ATOM 772 C CA . PHE A 1 92 ? 3.913 -4.540 3.832 1.00 79.50 92 PHE A CA 1
ATOM 773 C C . PHE A 1 92 ? 2.419 -4.245 3.922 1.00 79.50 92 PHE A C 1
ATOM 775 O O . PHE A 1 92 ? 1.672 -4.671 3.046 1.00 79.50 92 PHE A O 1
ATOM 782 N N . GLY A 1 93 ? 1.984 -3.479 4.926 1.00 83.88 93 GLY A N 1
ATOM 783 C CA . GLY A 1 93 ? 0.583 -3.116 5.059 1.00 83.88 93 GLY A CA 1
ATOM 784 C C . GLY A 1 93 ? 0.104 -2.176 3.963 1.00 83.88 93 GLY A C 1
ATOM 785 O O . GLY A 1 93 ? -0.871 -2.481 3.275 1.00 83.88 93 GLY A O 1
ATOM 786 N N . ILE A 1 94 ? 0.838 -1.081 3.745 1.00 88.00 94 ILE A N 1
ATOM 787 C CA . ILE A 1 94 ? 0.507 -0.110 2.696 1.00 88.00 94 ILE A CA 1
ATOM 788 C C . ILE A 1 94 ? 0.624 -0.770 1.328 1.00 88.00 94 ILE A C 1
ATOM 790 O O . ILE A 1 94 ? -0.334 -0.711 0.569 1.00 88.00 94 ILE A O 1
ATOM 794 N N . ALA A 1 95 ? 1.725 -1.475 1.034 1.00 89.00 95 ALA A N 1
ATOM 795 C CA . ALA A 1 95 ? 1.928 -2.136 -0.258 1.00 89.00 95 ALA A CA 1
ATOM 796 C C . ALA A 1 95 ? 0.817 -3.147 -0.583 1.00 89.00 95 ALA A C 1
ATOM 798 O O . ALA A 1 95 ? 0.311 -3.181 -1.705 1.00 89.00 95 ALA A O 1
ATOM 799 N N . LYS A 1 96 ? 0.378 -3.928 0.410 1.00 88.69 96 LYS A N 1
ATOM 800 C CA . LYS A 1 96 ? -0.717 -4.888 0.248 1.00 88.69 96 LYS A CA 1
ATOM 801 C C . LYS A 1 96 ? -2.045 -4.202 -0.042 1.00 88.69 96 LYS A C 1
ATOM 803 O O . LYS A 1 96 ? -2.746 -4.605 -0.966 1.00 88.69 96 LYS A O 1
ATOM 808 N N . ILE A 1 97 ? -2.395 -3.170 0.726 1.00 91.44 97 ILE A N 1
ATOM 809 C CA . ILE A 1 97 ? -3.632 -2.404 0.516 1.00 91.44 97 ILE A CA 1
ATOM 810 C C . ILE A 1 97 ? -3.581 -1.672 -0.831 1.00 91.44 97 ILE A C 1
ATOM 812 O O . ILE A 1 97 ? -4.571 -1.651 -1.558 1.00 91.44 97 ILE A 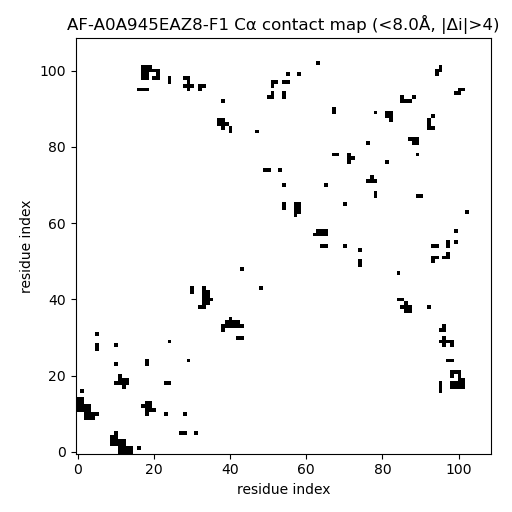O 1
ATOM 816 N N . ALA A 1 98 ? -2.408 -1.164 -1.199 1.00 91.94 98 ALA A N 1
ATOM 817 C CA . ALA A 1 98 ? -2.100 -0.543 -2.476 1.00 91.94 98 ALA A CA 1
ATOM 818 C C . ALA A 1 98 ? -2.061 -1.525 -3.654 1.00 91.94 98 ALA A C 1
ATOM 820 O O . ALA A 1 98 ? -1.871 -1.081 -4.780 1.00 91.94 98 ALA A O 1
ATOM 821 N N . GLY A 1 99 ? -2.227 -2.835 -3.442 1.00 91.12 99 GLY A N 1
ATOM 822 C CA . GLY A 1 99 ? -2.196 -3.833 -4.517 1.00 91.12 99 GLY A CA 1
ATOM 823 C C . GLY A 1 99 ? -0.855 -3.950 -5.226 1.00 91.12 99 GLY A C 1
ATOM 824 O O . GLY A 1 99 ? -0.815 -4.394 -6.372 1.00 91.12 99 GLY A O 1
ATOM 825 N N . ILE A 1 100 ? 0.226 -3.532 -4.573 1.00 90.38 100 ILE A N 1
ATOM 826 C CA . ILE A 1 100 ? 1.571 -3.699 -5.104 1.00 90.38 100 ILE A CA 1
ATOM 827 C C . ILE A 1 100 ? 1.934 -5.180 -4.951 1.00 90.38 100 ILE A C 1
ATOM 829 O O . ILE A 1 100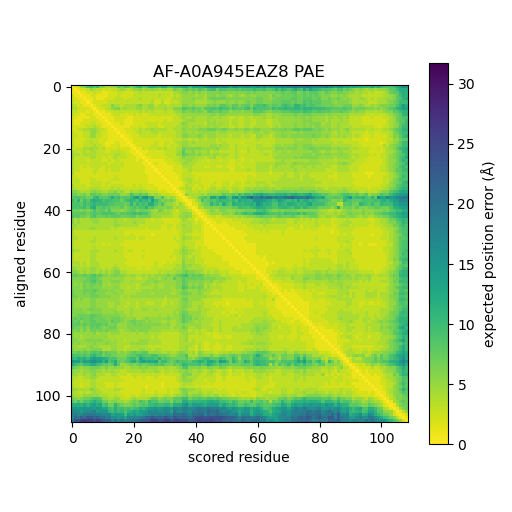 ? 1.820 -5.717 -3.843 1.00 90.38 100 ILE A O 1
ATOM 833 N N . PRO A 1 101 ? 2.328 -5.867 -6.037 1.00 88.12 101 PRO A N 1
ATOM 834 C CA . PRO A 1 101 ? 2.709 -7.269 -5.967 1.00 88.12 101 PRO A CA 1
ATOM 835 C C . PRO A 1 101 ? 3.905 -7.453 -5.038 1.00 88.12 101 PRO A C 1
ATOM 837 O O . PRO A 1 101 ? 4.763 -6.570 -4.934 1.00 88.12 101 PRO A O 1
ATOM 840 N N . GLN A 1 102 ? 3.962 -8.614 -4.377 1.00 83.88 102 GLN A N 1
ATOM 841 C CA . GLN A 1 102 ? 5.059 -8.950 -3.476 1.00 83.88 102 GLN A CA 1
ATOM 842 C C . GLN A 1 102 ? 6.395 -8.733 -4.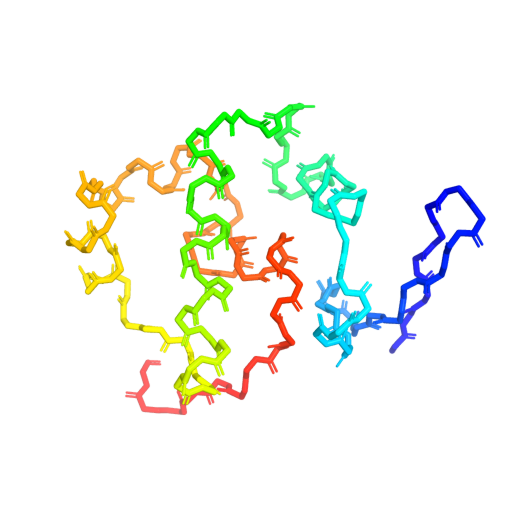193 1.00 83.88 102 GLN A C 1
ATOM 844 O O . GLN A 1 102 ? 6.688 -9.374 -5.203 1.00 83.88 102 GLN A O 1
ATOM 849 N N . GLN A 1 103 ? 7.187 -7.802 -3.667 1.00 75.94 103 GLN A N 1
ATOM 850 C CA . GLN A 1 103 ? 8.531 -7.559 -4.162 1.00 75.94 103 GLN A CA 1
ATOM 851 C C . GLN A 1 103 ? 9.455 -8.668 -3.648 1.00 75.94 103 GLN A C 1
ATOM 853 O O . GLN A 1 103 ? 9.276 -9.121 -2.509 1.00 75.94 103 GLN A O 1
ATOM 858 N N . PRO A 1 104 ? 10.432 -9.123 -4.450 1.00 66.81 104 PRO A N 1
ATOM 859 C CA . PRO A 1 104 ? 11.483 -9.985 -3.935 1.00 66.81 104 PRO A CA 1
ATOM 860 C C . PRO A 1 104 ? 12.161 -9.266 -2.765 1.00 66.81 104 PRO A C 1
ATOM 862 O O . PRO A 1 104 ? 12.515 -8.093 -2.871 1.00 66.81 104 PRO A O 1
ATOM 865 N N . ILE A 1 105 ? 12.276 -9.958 -1.631 1.00 58.91 105 ILE A N 1
ATOM 866 C CA . ILE A 1 105 ? 13.010 -9.451 -0.471 1.00 58.91 105 ILE A CA 1
ATOM 867 C C . ILE A 1 105 ? 14.455 -9.291 -0.938 1.00 58.91 105 ILE A C 1
ATOM 869 O O . ILE A 1 105 ? 15.074 -10.284 -1.324 1.00 58.91 105 ILE A O 1
ATOM 873 N N . ASP A 1 106 ? 14.965 -8.059 -0.967 1.00 54.50 106 ASP A N 1
ATOM 874 C CA . ASP A 1 106 ? 16.384 -7.841 -1.230 1.00 54.50 106 ASP A CA 1
ATOM 875 C C . ASP A 1 106 ? 17.162 -8.491 -0.076 1.00 54.50 106 ASP A C 1
ATOM 877 O O . ASP A 1 106 ? 16.949 -8.108 1.075 1.00 54.50 106 ASP A O 1
ATOM 881 N N . PRO A 1 107 ? 18.020 -9.491 -0.336 1.00 51.38 107 PRO A N 1
ATOM 882 C CA . PRO A 1 107 ? 18.742 -10.194 0.720 1.00 51.38 107 PRO A CA 1
ATOM 883 C C . PRO A 1 107 ? 19.759 -9.307 1.460 1.00 51.38 107 PRO A C 1
ATOM 885 O O . PRO A 1 107 ? 20.352 -9.769 2.432 1.00 51.38 107 PRO A O 1
ATOM 888 N N . ASN A 1 108 ? 19.973 -8.060 1.020 1.00 51.62 108 ASN A N 1
ATOM 889 C CA . ASN A 1 108 ? 20.913 -7.110 1.615 1.00 51.62 108 ASN A CA 1
ATOM 890 C C . ASN A 1 108 ? 20.241 -5.986 2.433 1.00 51.62 108 ASN A C 1
ATOM 892 O O . ASN A 1 108 ? 20.928 -5.016 2.769 1.00 51.62 108 ASN A O 1
ATOM 896 N N . HIS A 1 109 ? 18.937 -6.076 2.744 1.00 50.22 109 HIS A N 1
ATOM 897 C CA . HIS A 1 109 ? 18.235 -5.128 3.627 1.00 50.22 109 HIS A CA 1
ATOM 898 C C . HIS A 1 109 ? 17.645 -5.791 4.874 1.00 50.22 109 HIS A C 1
ATOM 900 O O . HIS A 1 109 ? 16.992 -6.848 4.736 1.00 50.22 109 HIS A O 1
#

Radius of gyration: 13.24 Å; Cα contacts (8 Å, |Δi|>4): 143; chains: 1; bounding box: 40×34×27 Å

Sequence (109 aa):
MQVIKIGDRRYLVDDQGFLKEFAHWEKEFAVHCGRKAKQRISQLTDKHWDLIDGLRAYFLESGRLPLVRHFCSEMQVKQRVLYELFPEGPYFGIAKIAGIPQQPIDPNH

Mean predicted aligned error: 5.01 Å

pLDDT: mean 85.56, std 9.39, range [50.22, 93.38]

Secondary structure (DSSP, 8-state):
-EEEEETTEEEEE-TT--BS-GGG--HHHHHHHHHSTTT--SS--HHHHHHHHHHHHHHHHHSS---HHHHHHHTT--HHHHHHH-TT-TTHHHHHHTTPPPPP--TT-